Protein AF-A0A7K1GH56-F1 (afdb_monomer)

Organism: NCBI:txid2608631

Sequence (81 aa):
GVKEGTGAKIEVLLLKQLENDEWETLVKPAKRVKTGTVIQFGDGKLSAVCISEADHGGRMLKMSYDGIFHEVLDELGEMPL

Secondary structure (DSSP, 8-state):
-EETTT--B-EEEEEEE-STTEEEEEEETGGG--TT-EEEEGGGTEEEEEEEEPGGGEEEEEEEESS-HHHHHHHH-PPP-

pLDDT: mean 86.24, std 12.87, range [32.06, 96.69]

InterPro domains:
  IPR003699 S-adenosylm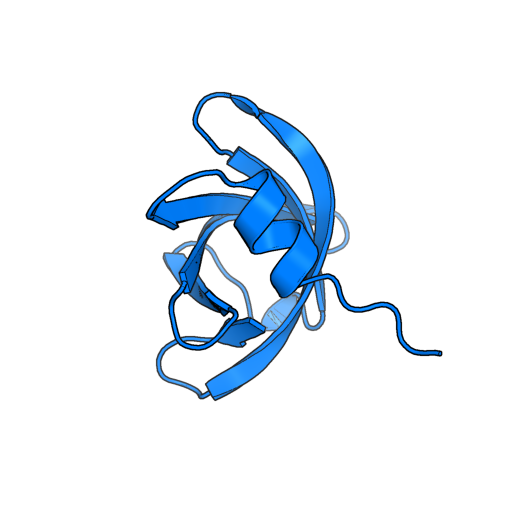ethionine:tRNA ribosyltransferase-isomerase, QueA [PF02547] (2-81)
  IPR003699 S-adenosylmethionine:tRNA ribosyltransferase-isomerase, QueA [PTHR30307] (4-81)
  IPR036100 S-adenosylmethionine:tRNA ribosyltransferase-isomerase, QueA superfamily [SSF111337] (4-81)
  IPR042119 QueA, domain 2 [G3DSA:2.40.10.240] (1-81)

Structure (mmCIF, N/CA/C/O backbone):
data_AF-A0A7K1GH56-F1
#
_entry.id   AF-A0A7K1GH56-F1
#
loop_
_atom_site.group_PDB
_atom_site.id
_atom_site.type_symbol
_atom_site.label_atom_id
_atom_site.label_alt_id
_atom_site.label_comp_id
_atom_site.label_asym_id
_atom_site.label_entity_id
_atom_site.label_seq_id
_atom_site.pdbx_PDB_ins_code
_atom_site.Cartn_x
_atom_site.Cartn_y
_atom_site.Cartn_z
_atom_site.occupancy
_atom_site.B_iso_or_equiv
_atom_site.auth_seq_id
_atom_site.auth_comp_id
_atom_site.auth_asym_id
_atom_site.auth_atom_id
_atom_site.pdbx_PDB_model_num
ATOM 1 N N . GLY A 1 1 ? -5.351 -0.182 5.785 1.00 88.06 1 GLY A N 1
ATOM 2 C CA . GLY A 1 1 ? -6.641 -0.089 5.079 1.00 88.06 1 GLY A CA 1
ATOM 3 C C . GLY A 1 1 ? -7.440 -1.369 5.215 1.00 88.06 1 GLY A C 1
ATOM 4 O O . GLY A 1 1 ? -6.997 -2.317 5.863 1.00 88.06 1 GLY A O 1
ATOM 5 N N . VAL A 1 2 ? -8.618 -1.406 4.605 1.00 92.06 2 VAL A N 1
ATOM 6 C CA . VAL A 1 2 ? -9.495 -2.579 4.535 1.00 92.06 2 VAL A CA 1
ATOM 7 C C . VAL A 1 2 ? -9.754 -2.948 3.082 1.00 92.06 2 VAL A C 1
ATOM 9 O O . VAL A 1 2 ? -9.969 -2.084 2.239 1.00 92.06 2 VAL A O 1
ATOM 12 N N . LYS A 1 3 ? -9.710 -4.244 2.775 1.00 93.56 3 LYS A N 1
ATOM 13 C CA . LYS A 1 3 ? -10.062 -4.745 1.447 1.00 93.56 3 LYS A CA 1
ATOM 14 C C . LYS A 1 3 ? -11.555 -4.540 1.199 1.00 93.56 3 LYS A C 1
ATOM 16 O O . LYS A 1 3 ? -12.373 -5.024 1.986 1.00 93.56 3 LYS A O 1
ATOM 21 N N . GLU A 1 4 ? -11.892 -3.910 0.080 1.00 91.12 4 GLU A N 1
ATOM 22 C CA . GLU A 1 4 ? -13.276 -3.737 -0.348 1.00 91.12 4 GLU A CA 1
ATOM 23 C C . GLU A 1 4 ? -13.960 -5.100 -0.568 1.00 91.12 4 GLU A C 1
ATOM 25 O O . GLU A 1 4 ? -13.350 -6.079 -1.014 1.00 91.12 4 GLU A O 1
ATOM 30 N N . GLY A 1 5 ? -15.227 -5.195 -0.170 1.00 89.25 5 GLY A N 1
ATOM 31 C CA . GLY A 1 5 ? -16.026 -6.419 -0.222 1.00 89.25 5 GLY A CA 1
ATOM 32 C C . GLY A 1 5 ? -15.820 -7.360 0.969 1.00 89.25 5 GLY A C 1
ATOM 33 O O . GLY A 1 5 ? -16.801 -7.784 1.571 1.00 89.25 5 GLY A O 1
ATOM 34 N N . THR A 1 6 ? -14.577 -7.686 1.352 1.00 90.81 6 THR A N 1
ATOM 35 C CA . THR A 1 6 ? -14.336 -8.651 2.452 1.00 90.81 6 THR A CA 1
ATOM 36 C C . THR A 1 6 ? -14.074 -8.007 3.813 1.00 90.81 6 THR A C 1
ATOM 38 O O . THR A 1 6 ? -14.006 -8.729 4.805 1.00 90.81 6 THR A O 1
ATOM 41 N N . GLY A 1 7 ? -13.799 -6.699 3.871 1.00 90.38 7 GLY A N 1
ATOM 42 C CA . GLY A 1 7 ? -13.454 -5.988 5.111 1.00 90.38 7 GLY A CA 1
ATOM 43 C C . GLY A 1 7 ? -12.155 -6.467 5.771 1.00 90.38 7 GLY A C 1
ATOM 44 O O . GLY A 1 7 ? -11.908 -6.208 6.946 1.00 90.38 7 GLY A O 1
ATOM 45 N N . ALA A 1 8 ? -11.313 -7.206 5.042 1.00 92.00 8 ALA A N 1
ATOM 46 C CA . ALA A 1 8 ? -10.094 -7.768 5.612 1.00 92.00 8 ALA A CA 1
ATOM 47 C C . ALA A 1 8 ? -9.089 -6.643 5.864 1.00 92.00 8 ALA A C 1
ATOM 49 O O . ALA A 1 8 ? -8.843 -5.850 4.958 1.00 92.00 8 ALA A O 1
ATOM 50 N N . LYS A 1 9 ? -8.478 -6.596 7.053 1.00 91.38 9 LYS A N 1
ATOM 51 C CA . LYS A 1 9 ? -7.398 -5.642 7.334 1.00 91.38 9 LYS A CA 1
ATOM 52 C C . LYS A 1 9 ? -6.200 -5.919 6.428 1.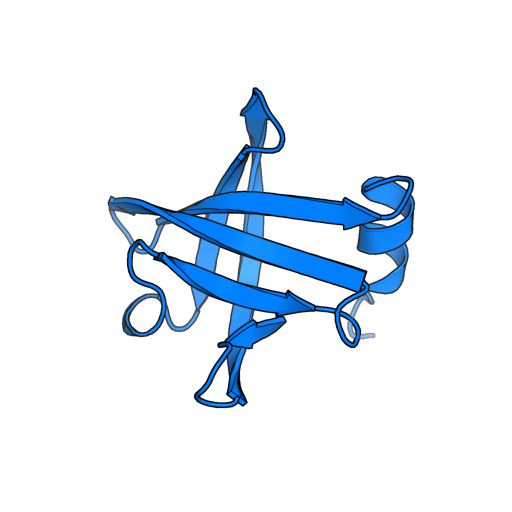00 91.38 9 LYS A C 1
ATOM 54 O O . LYS A 1 9 ? -5.719 -7.052 6.365 1.00 91.38 9 LYS A O 1
ATOM 59 N N . ILE A 1 10 ? -5.751 -4.874 5.742 1.00 92.25 10 ILE A N 1
ATOM 60 C CA . ILE A 1 10 ? -4.583 -4.863 4.868 1.00 92.25 10 ILE A CA 1
ATOM 61 C C . ILE A 1 10 ? -3.643 -3.752 5.339 1.00 92.25 10 ILE A C 1
ATOM 63 O O . ILE A 1 10 ? -4.014 -2.576 5.366 1.00 92.25 10 ILE A O 1
ATOM 67 N N . GLU A 1 11 ? -2.423 -4.127 5.689 1.00 90.81 11 GLU A N 1
ATOM 68 C CA . GLU A 1 11 ? -1.309 -3.213 5.921 1.00 90.81 11 GLU A CA 1
ATOM 69 C C . GLU A 1 11 ? -0.613 -2.938 4.587 1.00 90.81 11 GLU A C 1
ATOM 71 O O . GLU A 1 11 ? -0.393 -3.861 3.796 1.00 90.81 11 GLU A O 1
ATOM 76 N N . VAL A 1 12 ? -0.290 -1.672 4.338 1.00 90.56 12 VAL A N 1
ATOM 77 C CA . VAL A 1 12 ? 0.408 -1.216 3.135 1.00 90.56 12 VAL A CA 1
ATOM 78 C C . VAL A 1 12 ? 1.547 -0.314 3.578 1.00 90.56 12 VAL A C 1
ATOM 80 O O . VAL A 1 12 ? 1.320 0.644 4.310 1.00 90.56 12 VAL A O 1
ATOM 83 N N . LEU A 1 13 ? 2.757 -0.633 3.135 1.00 90.19 13 LEU A N 1
ATOM 84 C CA . LEU A 1 13 ? 3.949 0.178 3.326 1.00 90.19 13 LEU A CA 1
ATOM 85 C C . LEU A 1 13 ? 4.343 0.771 1.976 1.00 90.19 13 LEU A C 1
ATOM 87 O O . LEU A 1 13 ? 4.612 0.025 1.035 1.00 90.19 13 LEU A O 1
ATOM 91 N N . LEU A 1 14 ? 4.373 2.096 1.885 1.00 89.88 14 LEU A N 1
ATOM 92 C CA . LEU A 1 14 ? 4.818 2.809 0.692 1.00 89.88 14 LEU A CA 1
ATOM 93 C C . LEU A 1 14 ? 6.346 2.735 0.596 1.00 89.88 14 LEU A C 1
ATOM 95 O O . LEU A 1 14 ? 7.035 3.102 1.545 1.00 89.88 14 LEU A O 1
ATOM 99 N N . LEU A 1 15 ? 6.873 2.249 -0.529 1.00 91.12 15 LEU A N 1
ATOM 100 C CA . LEU A 1 15 ? 8.317 2.179 -0.772 1.00 91.12 15 LEU A CA 1
ATOM 101 C C . LEU A 1 15 ? 8.785 3.311 -1.679 1.00 91.12 15 LEU A C 1
ATOM 103 O 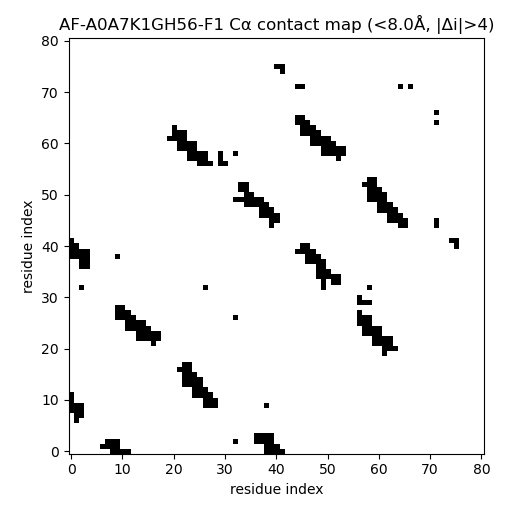O . LEU A 1 15 ? 9.734 4.022 -1.354 1.00 91.12 15 LEU A O 1
ATOM 107 N N . LYS A 1 16 ? 8.132 3.456 -2.834 1.00 90.00 16 LYS A N 1
ATOM 108 C CA . LYS A 1 16 ? 8.554 4.395 -3.870 1.00 90.00 16 LYS A CA 1
ATOM 109 C C . LYS A 1 16 ? 7.354 4.930 -4.635 1.00 90.00 16 LYS A C 1
ATOM 111 O O . LYS A 1 16 ? 6.533 4.156 -5.121 1.00 90.00 16 LYS A O 1
ATOM 116 N N . GLN A 1 17 ? 7.297 6.250 -4.774 1.00 90.50 17 GLN A N 1
ATOM 117 C CA . GLN A 1 17 ? 6.3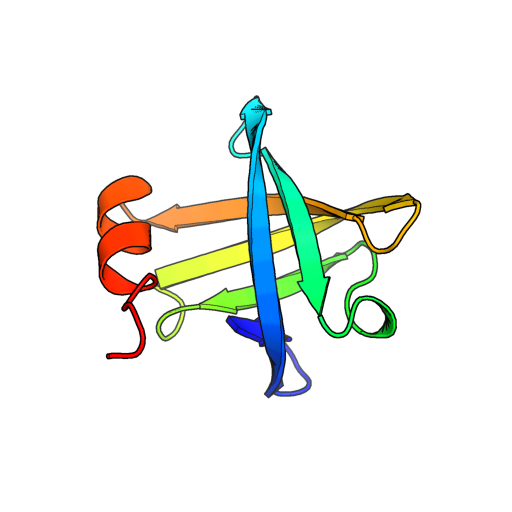55 6.910 -5.667 1.00 90.50 17 GLN A CA 1
ATOM 118 C C . GLN A 1 17 ? 6.818 6.781 -7.117 1.00 90.50 17 GLN A C 1
ATOM 120 O O . GLN A 1 17 ? 8.000 6.957 -7.428 1.00 90.50 17 GLN A O 1
ATOM 125 N N . LEU A 1 18 ? 5.871 6.485 -7.992 1.00 90.69 18 LEU A N 1
ATOM 126 C CA . LEU A 1 18 ? 6.028 6.448 -9.437 1.00 90.69 18 LEU A CA 1
ATOM 127 C C . LEU A 1 18 ? 5.119 7.518 -10.060 1.00 90.69 18 LEU A C 1
ATOM 129 O O . LEU A 1 18 ? 4.620 8.414 -9.379 1.00 90.69 18 LEU A O 1
ATOM 133 N N . GLU A 1 19 ? 4.936 7.466 -11.371 1.00 90.81 19 GLU A N 1
ATOM 134 C CA . GLU A 1 19 ? 4.098 8.424 -12.092 1.00 90.81 19 GLU A CA 1
ATOM 135 C C . GLU A 1 19 ? 2.601 8.101 -11.927 1.00 90.81 19 GLU A C 1
ATOM 137 O O . GLU A 1 19 ? 2.229 6.980 -11.592 1.00 90.81 19 GLU A O 1
ATOM 142 N N . ASN A 1 20 ? 1.722 9.074 -12.192 1.00 89.25 20 ASN A N 1
ATOM 143 C CA . ASN A 1 20 ? 0.260 8.886 -12.227 1.00 89.25 20 ASN A CA 1
ATOM 144 C C . ASN A 1 20 ? -0.365 8.321 -10.934 1.00 89.25 20 ASN A C 1
ATOM 146 O O . ASN A 1 20 ? -1.278 7.491 -11.000 1.00 89.25 20 ASN A O 1
ATOM 150 N N . ASP A 1 21 ? 0.133 8.762 -9.774 1.00 89.62 21 ASP A N 1
ATOM 151 C CA . ASP A 1 21 ? -0.309 8.307 -8.446 1.00 89.62 21 ASP A CA 1
ATOM 152 C C . ASP A 1 21 ? -0.097 6.804 -8.201 1.00 89.62 21 ASP A C 1
ATOM 154 O O . ASP A 1 21 ? -0.750 6.186 -7.354 1.00 89.62 21 ASP A O 1
ATOM 158 N N . GLU A 1 22 ? 0.837 6.196 -8.932 1.00 94.25 22 GLU A N 1
ATOM 159 C CA . GLU A 1 22 ? 1.252 4.817 -8.718 1.00 94.25 22 GLU A CA 1
ATOM 160 C C . GLU A 1 22 ? 2.362 4.739 -7.674 1.00 94.25 22 GLU A C 1
ATOM 162 O O . GLU A 1 22 ? 3.273 5.566 -7.617 1.00 94.25 22 GLU A O 1
ATOM 167 N N . TRP A 1 23 ? 2.289 3.713 -6.838 1.00 93.75 23 TRP A N 1
ATOM 168 C CA . TRP A 1 23 ? 3.247 3.469 -5.776 1.00 93.75 23 TRP A CA 1
ATOM 169 C C . TRP A 1 23 ? 3.681 2.015 -5.781 1.00 93.75 23 TRP A C 1
ATOM 171 O O . TRP A 1 23 ? 2.859 1.095 -5.831 1.00 93.75 23 TRP A O 1
ATOM 181 N N . GLU A 1 24 ? 4.986 1.814 -5.653 1.00 94.00 24 GLU A N 1
ATOM 182 C CA . GLU A 1 24 ? 5.538 0.534 -5.247 1.00 94.00 24 GLU A CA 1
ATOM 183 C C . GLU A 1 24 ? 5.352 0.387 -3.735 1.00 94.00 24 GLU A C 1
ATOM 185 O O . GLU A 1 24 ? 5.735 1.264 -2.952 1.00 94.00 24 GLU A O 1
ATOM 190 N N . THR A 1 25 ? 4.729 -0.713 -3.320 1.00 94.44 25 THR A N 1
ATOM 191 C CA . THR A 1 25 ? 4.342 -0.940 -1.925 1.00 94.44 25 THR A CA 1
ATOM 192 C C . THR A 1 25 ? 4.639 -2.361 -1.475 1.00 94.44 25 THR A C 1
ATOM 194 O O . THR A 1 25 ? 4.647 -3.286 -2.286 1.00 94.44 25 THR A O 1
ATOM 197 N N . LEU A 1 26 ? 4.814 -2.564 -0.170 1.00 93.50 26 LEU A N 1
ATOM 198 C CA . LEU A 1 26 ? 4.714 -3.885 0.451 1.00 93.50 26 LEU A CA 1
ATOM 199 C C . LEU A 1 26 ? 3.359 -4.034 1.118 1.00 93.50 26 LEU A C 1
ATOM 201 O O . LEU A 1 26 ? 2.902 -3.142 1.830 1.00 93.50 26 LEU A O 1
ATOM 205 N N . VAL A 1 27 ? 2.731 -5.188 0.915 1.00 92.94 27 VAL A N 1
ATOM 206 C CA . VAL A 1 27 ? 1.375 -5.430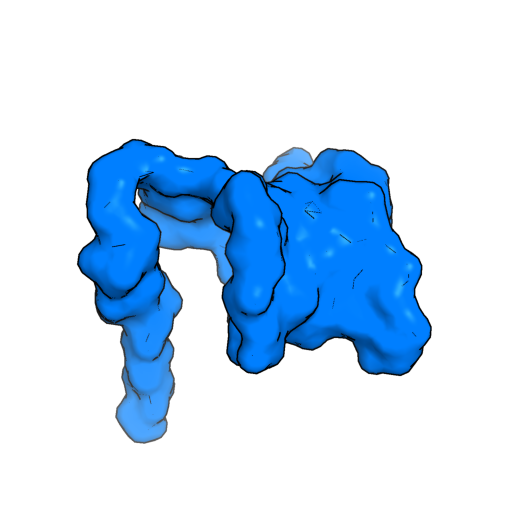 1.400 1.00 92.94 27 VAL A CA 1
ATOM 207 C C . VAL A 1 27 ? 1.333 -6.645 2.312 1.00 92.94 27 VAL A C 1
ATOM 209 O O . VAL A 1 27 ? 1.850 -7.715 1.981 1.00 92.94 27 VAL A O 1
ATOM 212 N N . LYS A 1 28 ? 0.643 -6.526 3.448 1.00 91.62 28 LYS A N 1
ATOM 213 C CA . LYS A 1 28 ? 0.433 -7.635 4.380 1.00 91.62 28 LYS A CA 1
ATOM 214 C C . LYS A 1 28 ? -1.044 -7.747 4.776 1.00 91.62 28 LYS A C 1
ATOM 216 O O . LYS A 1 28 ? -1.615 -6.789 5.281 1.00 91.62 28 LYS 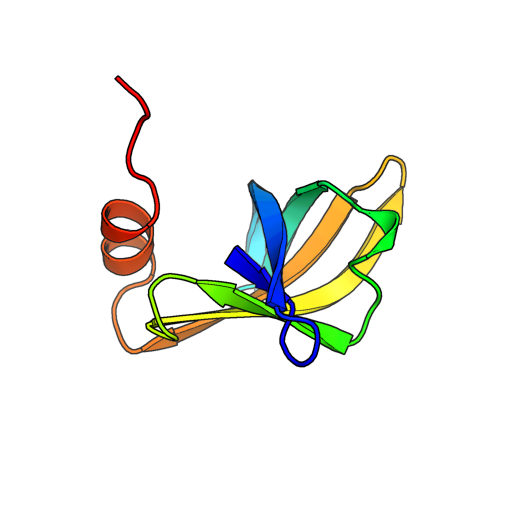A O 1
ATOM 221 N N . PRO A 1 29 ? -1.686 -8.915 4.588 1.00 93.19 29 PRO A N 1
ATOM 222 C CA . PRO A 1 29 ? -1.190 -10.116 3.909 1.00 93.19 29 PRO A CA 1
ATOM 223 C C . PRO A 1 29 ? -1.238 -9.997 2.369 1.00 93.19 29 PRO A C 1
ATOM 225 O O . PRO A 1 29 ? -2.324 -9.966 1.787 1.00 93.19 29 PRO A O 1
ATOM 228 N N . ALA A 1 30 ? -0.078 -10.061 1.697 1.00 90.50 30 ALA A N 1
ATOM 229 C CA . ALA A 1 30 ? 0.041 -9.950 0.232 1.00 90.50 30 ALA A CA 1
ATOM 230 C C . ALA A 1 30 ? -0.893 -10.899 -0.541 1.00 90.50 30 ALA A C 1
ATOM 232 O O . ALA A 1 30 ? -1.510 -10.507 -1.523 1.00 90.50 30 ALA A O 1
ATOM 233 N N . LYS A 1 31 ? -1.094 -12.131 -0.046 1.00 90.75 31 LYS A N 1
ATOM 234 C CA . LYS A 1 31 ? -1.975 -13.141 -0.672 1.00 90.75 31 LYS A CA 1
ATOM 235 C C . LYS A 1 31 ? -3.428 -12.680 -0.864 1.00 90.75 31 LYS A C 1
ATOM 237 O O . LYS A 1 31 ? -4.153 -13.274 -1.661 1.00 90.75 31 LYS A O 1
ATOM 242 N N . ARG A 1 32 ? -3.885 -11.679 -0.103 1.00 90.38 32 ARG A N 1
ATOM 243 C CA . ARG A 1 32 ? -5.255 -11.148 -0.191 1.00 90.38 32 ARG A CA 1
ATOM 244 C C . ARG A 1 32 ? -5.399 -10.016 -1.206 1.00 90.38 32 ARG A C 1
ATOM 246 O O . ARG A 1 32 ? -6.538 -9.677 -1.542 1.00 90.38 32 ARG A O 1
ATOM 253 N N . VAL A 1 33 ? -4.283 -9.473 -1.685 1.00 93.56 33 VAL A N 1
ATOM 254 C CA . VAL A 1 33 ? -4.225 -8.335 -2.601 1.00 93.56 33 VAL A CA 1
ATOM 255 C C . VAL A 1 33 ? -3.684 -8.818 -3.935 1.00 93.56 33 VAL A C 1
ATOM 257 O O . VAL A 1 33 ? -2.489 -9.044 -4.108 1.00 93.56 33 VAL A O 1
ATOM 260 N N . LYS A 1 34 ? -4.623 -9.027 -4.851 1.00 94.06 34 LYS A N 1
ATOM 261 C CA . LYS A 1 34 ? -4.382 -9.389 -6.249 1.00 94.06 34 LYS A CA 1
ATOM 262 C C . LYS A 1 34 ? -4.692 -8.193 -7.136 1.00 94.06 34 LYS A C 1
ATOM 264 O O . LYS A 1 34 ? -5.413 -7.297 -6.688 1.00 94.06 34 LYS A O 1
ATOM 269 N N . THR A 1 35 ? -4.254 -8.215 -8.388 1.00 95.62 35 THR A N 1
ATOM 270 C CA . THR A 1 35 ? -4.654 -7.199 -9.372 1.00 95.62 35 THR A CA 1
ATOM 271 C C . THR A 1 35 ? -6.178 -7.000 -9.394 1.00 95.62 35 THR A C 1
ATOM 273 O O . THR A 1 35 ? -6.944 -7.963 -9.325 1.00 95.62 35 THR A O 1
ATOM 276 N N . GLY A 1 36 ? -6.615 -5.740 -9.403 1.00 95.19 36 GLY A N 1
ATOM 277 C CA . GLY A 1 36 ? -8.011 -5.314 -9.272 1.00 95.19 36 GLY A CA 1
ATOM 278 C C . GLY A 1 36 ? -8.534 -5.239 -7.832 1.00 95.19 36 GLY A C 1
ATOM 279 O O . GLY A 1 36 ? -9.650 -4.778 -7.616 1.00 95.19 36 GLY A O 1
ATOM 280 N N . THR A 1 37 ? -7.762 -5.669 -6.826 1.00 95.44 37 THR A N 1
ATOM 281 C CA . THR A 1 37 ? -8.163 -5.504 -5.421 1.00 95.44 37 THR A CA 1
ATOM 282 C C . THR A 1 37 ? -8.155 -4.029 -5.051 1.00 95.44 37 THR A C 1
ATOM 284 O O . THR A 1 37 ? -7.126 -3.371 -5.190 1.00 95.44 37 THR A O 1
ATOM 287 N N . VAL A 1 38 ? -9.276 -3.560 -4.511 1.00 95.69 38 VAL A N 1
ATOM 288 C CA . VAL A 1 38 ? -9.414 -2.218 -3.951 1.00 95.69 38 VAL A CA 1
ATOM 289 C C . VAL A 1 38 ? -9.231 -2.276 -2.436 1.00 95.69 38 VAL A C 1
ATOM 291 O O . VAL A 1 38 ? -9.766 -3.160 -1.755 1.00 95.69 38 VAL A O 1
ATOM 294 N N . ILE A 1 39 ? -8.442 -1.348 -1.907 1.00 94.12 39 ILE A N 1
ATOM 295 C CA . ILE A 1 39 ? -8.195 -1.170 -0.478 1.00 94.12 39 ILE A CA 1
ATOM 296 C C . ILE A 1 39 ? -8.636 0.244 -0.113 1.00 94.12 39 ILE A C 1
ATOM 298 O O . ILE A 1 39 ? -8.177 1.202 -0.726 1.00 94.12 39 ILE A O 1
ATOM 302 N N . GLN A 1 40 ? -9.499 0.374 0.888 1.00 92.31 40 GLN A N 1
ATOM 303 C CA . GLN A 1 40 ? -9.966 1.660 1.398 1.00 92.31 40 GLN A CA 1
ATOM 304 C C . GLN A 1 40 ? -9.244 2.013 2.704 1.00 92.31 40 GLN A C 1
ATOM 306 O O . GLN A 1 40 ? -8.959 1.143 3.537 1.00 92.31 40 GLN A O 1
ATOM 311 N N . PHE A 1 41 ? -8.935 3.290 2.889 1.00 88.25 41 PHE A N 1
ATOM 312 C CA . PHE A 1 41 ? -8.270 3.841 4.066 1.00 88.25 41 PHE A CA 1
ATOM 313 C C . PHE A 1 41 ? -9.047 5.065 4.566 1.00 88.25 41 PHE A C 1
ATOM 315 O O . PHE A 1 41 ? -9.642 5.780 3.761 1.00 88.25 41 PHE A O 1
ATOM 322 N N . GLY A 1 42 ? -9.055 5.277 5.890 1.00 81.31 42 GLY A N 1
ATOM 323 C CA . GLY A 1 42 ? -9.672 6.448 6.535 1.00 81.31 42 GLY A CA 1
ATOM 324 C C . GLY A 1 42 ? -11.109 6.682 6.099 1.00 81.31 42 GLY A C 1
ATOM 325 O O . GLY A 1 42 ? -11.424 7.759 5.607 1.00 81.31 42 GLY A O 1
ATOM 326 N N . ASP A 1 43 ? -11.940 5.643 6.189 1.00 80.38 43 ASP A N 1
ATOM 327 C CA . ASP A 1 43 ? -13.365 5.689 5.835 1.00 80.38 43 ASP A CA 1
ATOM 328 C C . ASP A 1 43 ? -13.662 6.156 4.398 1.00 80.38 43 ASP A C 1
ATOM 330 O O . ASP A 1 43 ? -14.703 6.743 4.118 1.00 80.38 43 ASP A O 1
ATOM 334 N N . GLY A 1 44 ? -12.748 5.862 3.466 1.00 80.81 44 GLY A N 1
ATOM 335 C CA . GLY A 1 44 ? -12.916 6.141 2.036 1.00 80.81 44 GLY A CA 1
ATOM 336 C C . GLY A 1 44 ? -12.209 7.403 1.545 1.00 80.81 44 GLY A C 1
ATOM 337 O O . GLY A 1 44 ? -12.240 7.662 0.347 1.00 80.81 44 GLY A O 1
ATOM 338 N N . LYS A 1 45 ? -11.516 8.142 2.424 1.00 83.69 45 LYS A N 1
ATOM 339 C CA . LYS A 1 45 ? -10.698 9.315 2.051 1.00 83.69 45 LYS A CA 1
ATOM 340 C C . LYS A 1 45 ? -9.567 8.987 1.072 1.00 83.69 45 LYS A C 1
ATOM 342 O O . LYS A 1 45 ? -9.195 9.814 0.245 1.00 83.69 45 LYS A O 1
ATOM 347 N N . LEU A 1 46 ? -9.020 7.777 1.171 1.00 89.06 46 LEU A N 1
ATOM 348 C CA . LEU A 1 46 ? -8.031 7.243 0.243 1.00 89.06 46 LEU A CA 1
ATOM 349 C C . LEU A 1 46 ? -8.441 5.836 -0.169 1.00 89.06 46 LEU A C 1
ATOM 351 O O . LEU A 1 46 ? -8.785 4.988 0.659 1.00 89.06 46 LEU A O 1
ATOM 355 N N . SER A 1 47 ? -8.327 5.566 -1.459 1.00 92.25 47 SER A N 1
ATOM 356 C CA . SER A 1 47 ? -8.463 4.237 -2.029 1.00 92.25 47 SER A CA 1
ATOM 357 C C . SER A 1 47 ? -7.211 3.874 -2.818 1.00 92.25 47 SER A C 1
ATOM 359 O O . SER A 1 47 ? -6.543 4.730 -3.392 1.00 92.25 47 SER A O 1
ATOM 361 N N . ALA A 1 48 ? -6.872 2.592 -2.816 1.00 94.12 48 ALA A N 1
ATOM 362 C CA . ALA A 1 48 ? -5.736 2.061 -3.543 1.00 94.12 48 ALA A CA 1
ATOM 363 C C . ALA A 1 48 ? -6.176 0.841 -4.347 1.00 94.12 48 ALA A C 1
ATOM 365 O O . ALA A 1 48 ? -6.704 -0.121 -3.780 1.00 94.12 48 ALA A O 1
ATOM 366 N N . VAL A 1 49 ? -5.944 0.866 -5.656 1.00 96.69 49 VAL A N 1
ATOM 367 C CA . VAL A 1 49 ? -6.234 -0.254 -6.552 1.00 96.69 49 VAL A CA 1
ATOM 368 C C . VAL A 1 49 ? -4.936 -0.959 -6.896 1.00 96.69 49 VAL A C 1
ATOM 370 O O . VAL A 1 49 ? -3.997 -0.349 -7.401 1.00 96.69 49 VAL A O 1
ATOM 373 N N . CYS A 1 50 ? -4.876 -2.264 -6.655 1.00 96.44 50 CYS A N 1
ATOM 374 C CA . CYS A 1 50 ? -3.743 -3.067 -7.089 1.00 96.44 50 CYS A CA 1
ATOM 375 C C . CYS A 1 50 ? -3.740 -3.190 -8.613 1.00 96.44 50 CYS A C 1
ATOM 377 O O . CYS A 1 50 ? -4.612 -3.846 -9.179 1.00 96.44 50 CYS A O 1
ATOM 379 N N . ILE A 1 51 ? -2.751 -2.593 -9.274 1.00 96.62 51 ILE A N 1
ATOM 380 C CA . ILE A 1 51 ? -2.599 -2.644 -10.734 1.00 96.62 51 ILE A CA 1
ATOM 381 C C . ILE A 1 51 ? -1.618 -3.734 -11.176 1.00 96.62 51 ILE A C 1
ATOM 383 O O . ILE A 1 51 ? -1.741 -4.246 -12.285 1.00 96.62 51 ILE A O 1
ATOM 387 N N . SER A 1 52 ? -0.682 -4.135 -10.309 1.00 94.88 52 SER A N 1
ATOM 388 C CA . SER A 1 52 ? 0.257 -5.220 -10.601 1.00 94.88 52 SER A CA 1
ATOM 389 C C . SER A 1 52 ? 0.788 -5.901 -9.338 1.00 94.88 52 SER A C 1
ATOM 391 O O . SER A 1 52 ? 0.858 -5.310 -8.255 1.00 94.88 52 SER A O 1
ATOM 393 N N . GLU A 1 53 ? 1.180 -7.162 -9.497 1.00 92.88 53 GLU A N 1
ATOM 394 C CA . GLU A 1 53 ? 1.835 -7.976 -8.481 1.00 92.88 53 GLU A CA 1
ATOM 395 C C . GLU A 1 53 ? 3.335 -8.034 -8.781 1.00 92.88 53 GLU A C 1
ATOM 397 O O . GLU A 1 53 ? 3.733 -8.474 -9.854 1.00 92.88 53 GLU A O 1
ATOM 402 N N . ALA A 1 54 ? 4.162 -7.591 -7.835 1.00 88.31 54 ALA A N 1
ATOM 403 C CA . ALA A 1 54 ? 5.609 -7.749 -7.890 1.00 88.31 54 ALA A CA 1
ATOM 404 C C . ALA A 1 54 ? 6.057 -8.948 -7.036 1.00 88.31 54 ALA A C 1
ATOM 406 O O . ALA A 1 54 ? 5.283 -9.525 -6.252 1.00 88.31 54 ALA A O 1
ATOM 407 N N . ASP A 1 55 ? 7.327 -9.315 -7.188 1.00 83.19 55 ASP A N 1
ATOM 408 C CA . ASP A 1 55 ? 7.948 -10.386 -6.418 1.00 83.19 55 ASP A CA 1
ATOM 409 C C . ASP A 1 55 ? 8.039 -10.038 -4.923 1.00 83.19 55 ASP A C 1
ATOM 411 O O . ASP A 1 55 ? 7.872 -8.895 -4.495 1.00 83.19 55 ASP A O 1
ATOM 415 N N . HIS A 1 56 ? 8.259 -11.060 -4.093 1.00 82.69 56 HIS A N 1
ATOM 416 C CA . HIS A 1 56 ? 8.460 -10.922 -2.642 1.00 82.69 56 HIS A CA 1
ATOM 417 C C . HIS A 1 56 ? 7.336 -10.202 -1.865 1.00 82.69 56 HIS A C 1
ATOM 419 O O . HIS A 1 56 ? 7.546 -9.743 -0.745 1.00 82.69 56 HIS A O 1
ATOM 425 N N . GLY A 1 57 ? 6.115 -10.161 -2.408 1.00 81.50 57 GLY A N 1
ATOM 426 C CA . GLY A 1 57 ? 4.970 -9.515 -1.756 1.00 81.50 57 GLY A CA 1
ATOM 427 C C . GLY A 1 57 ? 4.846 -8.019 -2.047 1.00 81.50 57 GLY A C 1
ATOM 428 O O . GLY A 1 57 ? 3.995 -7.361 -1.444 1.00 81.50 57 GLY A O 1
ATOM 429 N N . GLY A 1 58 ? 5.645 -7.504 -2.987 1.00 92.69 58 GLY A N 1
ATOM 430 C CA . GLY A 1 58 ? 5.478 -6.166 -3.534 1.00 92.69 58 GLY A CA 1
ATOM 431 C C . GLY A 1 58 ? 4.189 -6.047 -4.346 1.00 92.69 58 GLY A C 1
ATOM 432 O O . GLY A 1 58 ? 3.792 -6.970 -5.062 1.00 92.69 58 GLY A O 1
ATOM 433 N N . ARG A 1 59 ? 3.498 -4.919 -4.235 1.00 95.50 59 ARG A N 1
ATOM 434 C CA . ARG A 1 59 ? 2.319 -4.590 -5.039 1.00 95.50 59 ARG A CA 1
ATOM 435 C C . ARG A 1 59 ? 2.453 -3.179 -5.574 1.00 95.50 59 ARG A C 1
ATOM 437 O O . ARG A 1 59 ? 2.843 -2.267 -4.849 1.00 95.50 59 ARG A O 1
ATOM 444 N N . MET A 1 60 ? 2.076 -3.028 -6.833 1.00 95.69 60 MET A N 1
ATOM 445 C CA . MET A 1 60 ? 1.919 -1.732 -7.468 1.00 95.69 60 MET A CA 1
ATOM 446 C C . MET A 1 60 ? 0.491 -1.285 -7.218 1.00 95.69 60 MET A C 1
ATOM 448 O O . MET A 1 60 ? -0.455 -1.944 -7.667 1.00 95.69 60 MET A O 1
ATOM 452 N N . LEU A 1 61 ? 0.336 -0.213 -6.453 1.00 95.44 61 LEU A N 1
ATOM 453 C CA . LEU A 1 61 ? -0.963 0.329 -6.098 1.00 95.44 61 LEU A CA 1
ATOM 454 C C . LEU A 1 61 ? -1.136 1.690 -6.757 1.00 95.44 61 LEU A C 1
ATOM 456 O O . LEU A 1 61 ? -0.284 2.561 -6.610 1.00 95.44 61 LEU A O 1
ATOM 460 N N . LYS A 1 62 ? -2.257 1.873 -7.445 1.00 95.44 62 LYS A N 1
ATOM 461 C CA . LYS A 1 62 ? -2.697 3.181 -7.909 1.00 95.44 62 LYS A CA 1
ATOM 462 C C . LYS A 1 62 ? -3.572 3.817 -6.842 1.00 95.44 62 LYS A C 1
ATOM 464 O O . LYS A 1 62 ? -4.595 3.237 -6.469 1.00 95.44 62 LYS A O 1
ATOM 469 N N . MET A 1 63 ? -3.155 4.973 -6.352 1.00 92.25 63 MET A N 1
ATOM 470 C CA . MET A 1 63 ? -3.854 5.716 -5.312 1.00 92.25 63 MET A CA 1
ATOM 471 C C . MET A 1 63 ? -4.921 6.619 -5.934 1.00 92.25 63 MET A C 1
ATOM 473 O O . MET A 1 63 ? -4.729 7.176 -7.011 1.00 92.25 63 MET A O 1
ATOM 477 N N . SER A 1 64 ? -6.049 6.762 -5.249 1.00 90.94 64 SER A N 1
ATOM 478 C CA . SER A 1 64 ? -7.109 7.709 -5.580 1.00 90.94 64 SER A CA 1
ATOM 479 C C . SER A 1 64 ? -7.615 8.329 -4.288 1.00 90.94 64 SER A C 1
ATOM 481 O O . SER A 1 64 ? -8.022 7.618 -3.367 1.00 90.94 64 SER A O 1
ATOM 483 N N . TYR A 1 65 ? -7.566 9.650 -4.227 1.00 86.50 65 TYR A N 1
ATOM 484 C CA . TYR A 1 65 ? -7.846 10.460 -3.049 1.00 86.50 65 TYR A CA 1
ATOM 485 C C . TYR A 1 65 ? -8.500 11.766 -3.493 1.00 86.50 65 TYR A C 1
ATOM 487 O O . TYR A 1 65 ? -8.217 12.264 -4.583 1.00 86.50 65 TYR A O 1
ATOM 495 N N . ASP A 1 66 ? -9.342 12.327 -2.633 1.00 78.56 66 ASP A N 1
ATOM 496 C CA . ASP A 1 66 ? -9.886 13.667 -2.824 1.00 78.56 66 ASP A CA 1
ATOM 497 C C . ASP A 1 66 ? -9.050 14.663 -2.006 1.00 78.56 66 ASP A C 1
ATOM 499 O O . ASP A 1 66 ? -8.978 14.561 -0.782 1.00 78.56 66 ASP A O 1
ATOM 503 N N . GLY A 1 67 ? -8.404 15.625 -2.675 1.00 76.25 67 GLY A N 1
ATOM 504 C CA . GLY A 1 67 ? -7.578 16.656 -2.031 1.00 76.25 67 GLY A CA 1
ATOM 505 C C . GLY A 1 67 ? -6.069 16.429 -2.174 1.00 76.25 67 GLY A C 1
ATOM 506 O O . GLY A 1 67 ? -5.598 15.996 -3.224 1.00 76.25 67 GLY A O 1
ATOM 507 N N . ILE A 1 68 ? -5.294 16.779 -1.142 1.00 77.69 68 ILE A N 1
ATOM 508 C CA . ILE A 1 68 ? -3.826 16.688 -1.153 1.00 77.69 68 ILE A CA 1
ATOM 509 C C . ILE A 1 68 ? -3.395 15.344 -0.558 1.00 77.69 68 ILE A C 1
ATOM 511 O O . ILE A 1 68 ? -3.619 15.077 0.620 1.00 77.69 68 ILE A O 1
ATOM 515 N N . PHE A 1 69 ? -2.711 14.513 -1.353 1.00 75.25 69 PHE A N 1
ATOM 516 C CA . PHE A 1 69 ? -2.276 13.170 -0.944 1.00 75.25 69 PHE A CA 1
ATOM 517 C C . PHE A 1 69 ? -1.507 13.141 0.380 1.00 75.25 69 PHE A C 1
ATOM 519 O O . PHE A 1 69 ? -1.724 12.252 1.196 1.00 75.25 69 PHE A O 1
ATOM 526 N N . HIS A 1 70 ? -0.597 14.096 0.589 1.00 71.69 70 HIS A N 1
ATOM 527 C CA . HIS A 1 70 ? 0.213 14.164 1.806 1.00 71.69 70 HIS A CA 1
ATOM 528 C C . HIS A 1 70 ? -0.612 14.480 3.051 1.00 71.69 70 HIS A C 1
ATOM 530 O O . HIS A 1 70 ? -0.368 13.865 4.077 1.00 71.69 70 HIS A O 1
ATOM 536 N N . GLU A 1 71 ? -1.630 15.336 2.959 1.00 78.31 71 GLU A N 1
ATOM 537 C CA . GLU A 1 71 ? -2.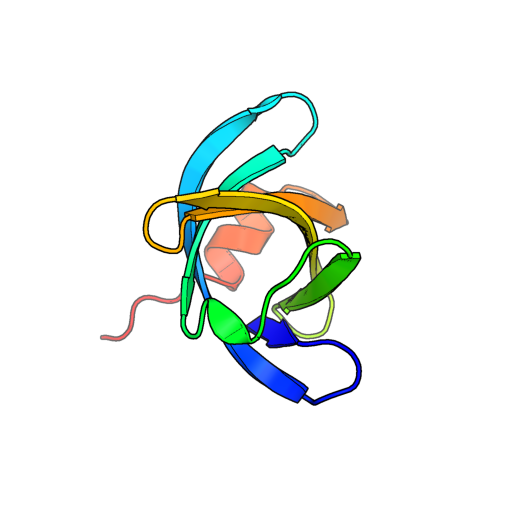521 15.606 4.097 1.00 78.31 71 GLU A CA 1
ATOM 538 C C . GLU A 1 71 ? -3.324 14.355 4.462 1.00 78.31 71 GLU A C 1
ATOM 540 O O . GLU A 1 71 ? -3.425 13.981 5.627 1.00 78.31 71 GLU A O 1
ATOM 545 N N . VAL A 1 72 ? -3.825 13.644 3.447 1.00 78.81 72 VAL A N 1
ATOM 546 C CA . VAL A 1 72 ? -4.528 12.373 3.649 1.00 78.81 72 VAL A CA 1
ATOM 547 C C . VAL A 1 72 ? -3.585 11.311 4.223 1.00 78.81 72 VAL A C 1
ATOM 549 O O . VAL A 1 72 ? -3.994 10.528 5.074 1.00 78.81 72 VAL A O 1
ATOM 552 N N . LEU A 1 73 ? -2.315 11.279 3.808 1.00 76.06 73 LEU A N 1
ATOM 553 C CA . LEU A 1 73 ? -1.317 10.388 4.400 1.00 76.06 73 LEU A CA 1
ATOM 554 C C . LEU A 1 73 ? -0.973 10.750 5.841 1.00 76.06 73 LEU A C 1
ATOM 556 O O . LEU A 1 73 ? -0.847 9.831 6.640 1.00 76.06 73 LEU A O 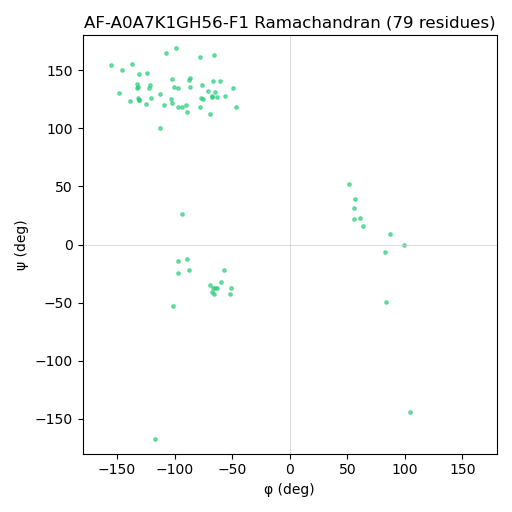1
ATOM 560 N N . ASP A 1 74 ? -0.841 12.029 6.178 1.00 76.38 74 ASP A N 1
ATOM 561 C CA . ASP A 1 74 ? -0.566 12.468 7.548 1.00 7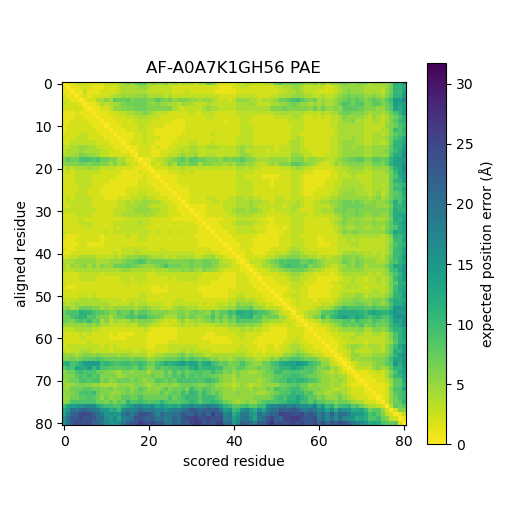6.38 74 ASP A CA 1
ATOM 562 C C . ASP A 1 74 ? -1.720 12.079 8.488 1.00 76.38 74 ASP A C 1
ATOM 564 O O . ASP A 1 74 ? -1.484 11.620 9.604 1.00 76.38 74 ASP A O 1
ATOM 568 N N . GLU A 1 75 ? -2.969 12.159 8.014 1.00 73.62 75 GLU A N 1
ATOM 569 C CA . GLU A 1 75 ? -4.145 11.682 8.755 1.00 73.62 75 GLU A CA 1
ATOM 570 C C . GLU A 1 75 ? -4.208 10.148 8.883 1.00 73.62 75 GLU A C 1
ATOM 572 O O . GLU A 1 75 ? -4.702 9.619 9.879 1.00 73.62 75 GLU A O 1
ATOM 577 N N . LEU A 1 76 ? -3.750 9.413 7.865 1.00 74.00 76 LEU A N 1
ATOM 578 C CA . LEU A 1 76 ? -3.787 7.944 7.829 1.00 74.00 76 LEU A CA 1
ATOM 579 C C . LEU A 1 76 ? -2.567 7.277 8.469 1.00 74.00 76 LEU A C 1
ATOM 581 O O . LEU A 1 76 ? -2.617 6.090 8.802 1.00 74.00 76 LEU A O 1
ATOM 585 N N . GLY A 1 77 ? -1.468 8.015 8.562 1.00 64.81 77 GLY A N 1
ATOM 586 C CA . GLY A 1 77 ? -0.137 7.565 8.928 1.00 64.81 77 GLY A CA 1
ATOM 587 C C . GLY A 1 77 ? 0.165 7.703 10.411 1.00 64.81 77 GLY A C 1
ATOM 588 O O . GLY A 1 77 ? 1.343 7.825 10.747 1.00 64.81 77 GLY A O 1
ATOM 589 N N . GLU A 1 78 ? -0.852 7.688 11.286 1.00 53.50 78 GLU A N 1
ATOM 590 C CA . GLU A 1 78 ? -0.621 7.722 12.731 1.00 53.50 78 GLU A CA 1
ATOM 591 C C . GLU A 1 78 ? 0.463 6.709 13.124 1.00 53.50 78 GLU A C 1
ATOM 593 O O . GLU A 1 78 ? 0.339 5.493 12.932 1.00 53.50 78 GLU A O 1
ATOM 598 N N . MET A 1 79 ? 1.543 7.253 13.688 1.00 32.06 79 MET A N 1
ATOM 599 C CA . MET A 1 79 ? 2.532 6.498 14.436 1.00 32.06 79 MET A CA 1
ATOM 600 C C . MET A 1 79 ? 1.809 5.756 15.565 1.00 32.06 79 MET A C 1
ATOM 602 O O . MET A 1 79 ? 1.121 6.408 16.356 1.00 32.06 79 MET A O 1
ATOM 606 N N . PRO A 1 80 ? 1.982 4.432 15.733 1.00 35.16 80 PRO A N 1
ATOM 607 C CA . PRO A 1 80 ? 1.768 3.877 17.053 1.00 35.16 80 PRO A CA 1
ATOM 608 C C . PRO A 1 80 ? 2.847 4.476 17.969 1.00 35.16 80 PRO A C 1
ATOM 610 O O . PRO A 1 80 ? 4.019 4.518 17.588 1.00 35.16 80 PRO A O 1
ATOM 613 N N . LEU A 1 81 ? 2.413 4.980 19.129 1.00 35.94 81 LEU A N 1
ATOM 614 C CA . LEU A 1 81 ? 3.264 5.436 20.237 1.00 35.94 81 LEU A CA 1
ATOM 615 C C . LEU A 1 81 ? 4.427 4.475 20.527 1.00 35.94 81 LEU A C 1
ATOM 617 O O . LEU A 1 81 ? 4.190 3.242 20.511 1.00 35.94 81 LEU A O 1
#

Mean predicted aligned error: 4.82 Å

Foldseek 3Di:
DAWPPPRHDKDWAFDDDDPQQKTWIAIVVLVVADAQIWDAFPNRQKIWGFNDDDPPRITITRMDHDDDPVVVCVVRVDDDD

Nearest PDB structures (foldseek):
  1yy3-assembly2_B  TM=9.138E-01  e=9.266E-09  Bacillus subtilis
  7p3n-assembly1_D  TM=7.002E-01  e=7.444E-01  Acinetobacter baumannii ATCC 17978
  4q4l-assembly1_A  TM=8.026E-01  e=2.209E+00  Burkholderia thailandensis E264
  8dbw-assembly1_D  TM=6.892E-01  e=1.397E+00  Escherichia coli
  6cp3-assembly1_D  TM=6.773E-01  e=1.970E+00  Saccharomyces cerevisiae S288C

Radius of gyration: 11.75 Å; Cα contacts (8 Å, |Δi|>4): 156; chains: 1; bounding box: 25×30×32 Å

Solvent-accessible surface area (backbone atoms only — not comparable to full-atom values): 4587 Å² total; per-residue (Å²): 69,28,31,66,95,73,66,44,76,34,49,74,44,84,74,45,83,56,72,92,53,25,28,43,25,42,40,44,62,33,93,79,60,47,65,74,35,42,32,34,29,77,96,62,54,32,34,32,35,25,74,37,81,48,73,99,40,28,31,32,29,36,53,49,63,82,81,58,69,66,62,56,41,63,72,68,58,70,73,79,129